Protein AF-A0AAP0RD95-F1 (afdb_monomer_lite)

InterPro domains:
  IPR012820 Sucrose synthase, plant/cyanobacteria [PTHR45839] (1-98)

Foldseek 3Di:
DDEQAVQQPQLVVLQVCLPDPVNLVVAAEEDEYAAPPDDDPDPRNVVSVVSNVVSCVVSVNPPRYHYHYHDDDPVVVVVVVVVCVVVVHDDDRPGPDDDDPPD

Secondary structure (DSSP, 8-state):
----STTTTHHHHHHHHHH-HHHHHH--EEEE-S-TTS----HHHHHHHHHHHHHHHHTT-TTTEEEE-----HHHHHHHHHHHHHTT-------S-------

Sequence (103 aa):
MARLDRVKNMTGLVEWYGKNTRLRELVNLVVVAGDRRKASKDLEEQAEMKKMHELIETYKLNGQFRWISSQMNRVRNGELYRYIADTKGVFVQPAFFDMRLLD

Organism: Liquidambar formosana (NCBI:txid63359)

Radius of gyration: 14.08 Å; chains: 1; bounding box: 32×28×40 Å

Structure (mmCIF, N/CA/C/O backbone):
data_AF-A0AAP0RD95-F1
#
_entry.id   AF-A0AAP0RD95-F1
#
loop_
_atom_site.group_PDB
_atom_site.id
_atom_site.type_symbol
_atom_site.label_atom_id
_atom_site.label_alt_id
_atom_site.label_comp_i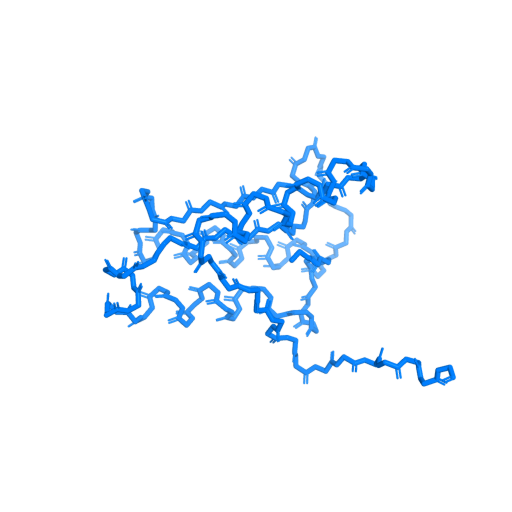d
_atom_site.label_asym_id
_atom_site.label_entity_id
_atom_site.label_seq_id
_atom_site.pdbx_PDB_ins_code
_atom_site.Cartn_x
_atom_site.Cartn_y
_atom_site.Cartn_z
_atom_site.occupancy
_atom_site.B_iso_or_equiv
_atom_site.auth_seq_id
_atom_site.auth_comp_id
_atom_site.auth_asym_id
_atom_site.auth_atom_id
_atom_site.pdbx_PDB_model_num
ATOM 1 N N . MET A 1 1 ? -0.882 -4.113 -5.956 1.00 86.75 1 MET A N 1
ATOM 2 C CA . MET A 1 1 ? 0.508 -4.402 -6.380 1.00 86.75 1 MET A CA 1
ATOM 3 C C . MET A 1 1 ? 0.794 -3.555 -7.604 1.00 86.75 1 MET A C 1
ATOM 5 O O . MET A 1 1 ? 0.099 -3.727 -8.594 1.00 86.75 1 MET A O 1
ATOM 9 N N . ALA A 1 2 ? 1.744 -2.628 -7.531 1.00 91.75 2 ALA A N 1
ATOM 10 C CA . ALA A 1 2 ? 2.077 -1.732 -8.642 1.00 91.75 2 ALA A CA 1
ATOM 11 C C . ALA A 1 2 ? 3.513 -1.206 -8.498 1.00 91.75 2 ALA A C 1
ATOM 13 O O . ALA A 1 2 ? 4.157 -1.431 -7.472 1.00 91.75 2 ALA A O 1
ATOM 14 N N . ARG A 1 3 ? 4.009 -0.492 -9.515 1.00 92.31 3 ARG A N 1
ATOM 15 C CA . ARG A 1 3 ? 5.208 0.342 -9.352 1.00 92.31 3 ARG A CA 1
ATOM 16 C C . ARG A 1 3 ? 4.954 1.414 -8.292 1.00 92.31 3 ARG A C 1
ATOM 18 O O . ARG A 1 3 ? 3.808 1.795 -8.055 1.00 92.31 3 ARG A O 1
ATOM 25 N N . LEU A 1 4 ? 6.027 1.862 -7.651 1.00 95.25 4 LEU A N 1
ATOM 26 C CA . LEU A 1 4 ? 5.975 2.961 -6.700 1.00 95.25 4 LEU A CA 1
ATOM 27 C C . LEU A 1 4 ? 6.346 4.248 -7.438 1.00 95.25 4 LEU A C 1
ATOM 29 O O . LEU A 1 4 ? 7.511 4.611 -7.500 1.00 95.25 4 LEU A O 1
ATOM 33 N N . ASP A 1 5 ? 5.337 4.861 -8.047 1.00 93.94 5 ASP A N 1
ATOM 34 C CA . ASP A 1 5 ? 5.417 6.147 -8.736 1.00 93.94 5 ASP A CA 1
ATOM 35 C C . ASP A 1 5 ? 4.188 6.999 -8.357 1.00 93.94 5 ASP A C 1
ATOM 37 O O . ASP A 1 5 ? 3.204 6.487 -7.797 1.00 93.94 5 ASP A O 1
ATOM 41 N N . ARG A 1 6 ? 4.235 8.307 -8.621 1.00 94.00 6 ARG A N 1
ATOM 42 C CA . ARG A 1 6 ? 3.198 9.265 -8.215 1.00 94.00 6 ARG A CA 1
ATOM 43 C C . ARG A 1 6 ? 1.870 8.968 -8.893 1.00 94.00 6 ARG A C 1
ATOM 45 O O . ARG A 1 6 ? 0.821 9.156 -8.285 1.00 94.00 6 ARG A O 1
ATOM 52 N N . VAL A 1 7 ? 1.896 8.494 -10.139 1.00 94.06 7 VAL A N 1
ATOM 53 C CA . VAL A 1 7 ? 0.684 8.178 -10.910 1.00 94.06 7 VAL A CA 1
ATOM 54 C C . VAL A 1 7 ? -0.053 6.995 -10.290 1.00 94.06 7 VAL A C 1
ATOM 56 O O . VAL A 1 7 ? -1.279 7.041 -10.160 1.00 94.06 7 VAL A O 1
ATOM 59 N N . LYS A 1 8 ? 0.674 5.960 -9.853 1.00 95.44 8 LYS A N 1
ATOM 60 C CA . LYS A 1 8 ? 0.095 4.803 -9.156 1.00 95.44 8 LYS A CA 1
ATOM 61 C C . LYS A 1 8 ? -0.411 5.136 -7.754 1.00 95.44 8 LYS A C 1
ATOM 63 O O . LYS A 1 8 ? -1.263 4.401 -7.263 1.00 95.44 8 LYS A O 1
ATOM 68 N N . ASN A 1 9 ? 0.043 6.237 -7.150 1.00 97.00 9 ASN A N 1
ATOM 69 C CA . ASN A 1 9 ? -0.540 6.843 -5.946 1.00 97.00 9 ASN A CA 1
ATOM 70 C C . ASN A 1 9 ? -0.663 5.874 -4.748 1.00 97.00 9 ASN A C 1
ATOM 72 O O . ASN A 1 9 ? -1.637 5.869 -3.991 1.00 97.00 9 ASN A O 1
ATOM 76 N N . MET A 1 10 ? 0.353 5.028 -4.554 1.00 97.62 10 MET A N 1
ATOM 77 C CA . MET A 1 10 ? 0.358 4.059 -3.452 1.00 97.62 10 MET A CA 1
ATOM 78 C C . MET A 1 10 ? 0.439 4.753 -2.088 1.00 97.62 10 MET A C 1
ATOM 80 O O . MET A 1 10 ? -0.194 4.305 -1.134 1.00 97.62 10 MET A O 1
ATOM 84 N N . THR A 1 11 ? 1.172 5.865 -1.991 1.00 98.06 11 THR A N 1
ATOM 85 C CA . THR A 1 11 ? 1.256 6.653 -0.754 1.00 98.06 11 THR A CA 1
ATOM 86 C C . THR A 1 11 ? -0.061 7.353 -0.420 1.00 98.06 11 THR A C 1
ATOM 88 O O . THR A 1 11 ? -0.399 7.452 0.756 1.00 98.06 11 THR A O 1
ATOM 91 N N . GLY A 1 12 ? -0.854 7.766 -1.417 1.00 98.19 12 GLY A N 1
ATOM 92 C CA . GLY A 1 12 ? -2.198 8.308 -1.188 1.00 98.19 12 GLY A CA 1
ATOM 93 C C . GLY A 1 12 ? -3.145 7.281 -0.568 1.00 98.19 12 GLY A C 1
ATOM 94 O O . GLY A 1 12 ? -3.841 7.592 0.395 1.00 98.19 12 GLY A O 1
ATOM 95 N N . LEU A 1 13 ? -3.108 6.026 -1.033 1.00 98.38 13 LEU A N 1
ATOM 96 C CA . LEU A 1 13 ? -3.872 4.938 -0.409 1.00 98.38 13 LEU A CA 1
ATOM 97 C C . LEU A 1 13 ? -3.468 4.709 1.053 1.00 98.38 13 LEU A C 1
ATOM 99 O O . LEU A 1 13 ? -4.335 4.526 1.908 1.00 98.38 13 LEU A O 1
ATOM 103 N N . VAL A 1 14 ? -2.165 4.727 1.347 1.00 98.50 14 VAL A N 1
ATOM 104 C CA . VAL A 1 14 ? -1.660 4.570 2.721 1.00 98.50 14 VAL A CA 1
ATOM 105 C C . VAL A 1 14 ? -2.118 5.724 3.608 1.00 98.50 14 VAL A C 1
ATOM 107 O O . VAL A 1 14 ? -2.526 5.494 4.744 1.00 98.50 14 VAL A O 1
ATOM 110 N N . GLU A 1 15 ? -2.119 6.950 3.089 1.00 98.62 15 GLU A N 1
ATOM 111 C CA . GLU A 1 15 ? -2.632 8.116 3.804 1.00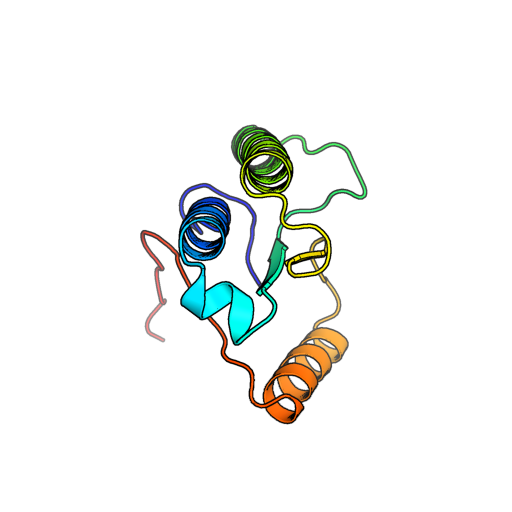 98.62 15 GLU A CA 1
ATOM 112 C C . GLU A 1 15 ? -4.138 7.996 4.097 1.00 98.62 15 GLU A C 1
ATOM 114 O O . GLU A 1 15 ? -4.562 8.220 5.232 1.00 98.62 15 GLU A O 1
ATOM 119 N N . TRP A 1 16 ? -4.950 7.597 3.111 1.00 98.50 16 TRP A N 1
ATOM 120 C CA . TRP A 1 16 ? -6.392 7.391 3.299 1.00 98.50 16 TRP A CA 1
ATOM 121 C C . TRP A 1 16 ? -6.689 6.306 4.332 1.00 98.50 16 TRP A C 1
ATOM 123 O O . TRP A 1 16 ? -7.558 6.489 5.185 1.00 98.50 16 TRP A O 1
ATOM 133 N N . TYR A 1 17 ? -5.947 5.198 4.284 1.00 98.62 17 TYR A N 1
ATOM 134 C CA . TYR A 1 17 ? -6.046 4.136 5.278 1.00 98.62 17 TYR A CA 1
ATOM 135 C C . TYR A 1 17 ? -5.648 4.634 6.671 1.00 98.62 17 TYR A C 1
ATOM 137 O O . TYR A 1 17 ? -6.401 4.453 7.623 1.00 98.62 17 TYR A O 1
ATOM 145 N N . GLY A 1 18 ? -4.512 5.328 6.790 1.00 98.38 18 GLY A N 1
ATOM 146 C CA . GLY A 1 18 ? -4.007 5.854 8.060 1.00 98.38 18 GLY A CA 1
ATOM 147 C C . GLY A 1 18 ? -4.973 6.811 8.761 1.00 98.38 18 GLY A C 1
ATOM 148 O O . GLY A 1 18 ? -5.091 6.752 9.988 1.00 98.38 18 GLY A O 1
ATOM 149 N N . LYS A 1 19 ? -5.703 7.625 7.985 1.00 98.56 19 LYS A N 1
ATOM 150 C CA . LYS A 1 19 ? -6.717 8.582 8.463 1.00 98.56 19 LYS A CA 1
ATOM 151 C C . LYS A 1 19 ? -8.054 7.945 8.862 1.00 98.56 19 LYS A C 1
ATOM 153 O O . LYS A 1 19 ? -8.833 8.589 9.559 1.00 98.56 19 LYS A O 1
ATOM 158 N N . ASN A 1 20 ? -8.359 6.724 8.418 1.00 98.44 20 ASN A N 1
ATOM 159 C CA . ASN A 1 20 ? -9.678 6.117 8.607 1.00 98.44 20 ASN A CA 1
ATOM 160 C C . ASN A 1 20 ? -9.655 5.026 9.687 1.00 98.44 20 ASN A C 1
ATOM 162 O O . ASN A 1 20 ? -9.421 3.854 9.395 1.00 98.44 20 ASN A O 1
ATOM 166 N N . THR A 1 21 ? -9.951 5.404 10.933 1.00 97.56 21 THR A N 1
ATOM 167 C CA . THR A 1 21 ? -9.963 4.478 12.080 1.00 97.56 21 THR A CA 1
ATOM 168 C C . THR A 1 21 ? -10.891 3.285 11.860 1.00 97.56 21 THR A C 1
ATOM 170 O O . THR A 1 21 ? -10.479 2.151 12.073 1.00 97.56 21 THR A O 1
ATOM 173 N N . ARG A 1 22 ? -12.102 3.515 11.331 1.00 98.25 22 ARG A N 1
ATOM 174 C CA . ARG A 1 22 ? -13.067 2.437 11.063 1.00 98.25 22 ARG A CA 1
ATOM 175 C C . ARG A 1 22 ? -12.502 1.402 10.092 1.00 98.25 22 ARG A C 1
ATOM 177 O O . ARG A 1 22 ? -12.680 0.209 10.286 1.00 98.25 22 ARG A O 1
ATOM 184 N N . LEU A 1 23 ? -11.829 1.842 9.028 1.00 97.88 23 LEU A N 1
ATOM 185 C CA . LEU A 1 23 ? -11.215 0.922 8.070 1.00 97.88 23 LEU A CA 1
ATOM 186 C C . LEU A 1 23 ? -10.067 0.132 8.714 1.00 97.88 23 LEU A C 1
ATOM 188 O O . LEU A 1 23 ? -9.959 -1.070 8.490 1.00 97.88 23 LEU A O 1
ATOM 192 N N . ARG A 1 24 ? -9.250 0.793 9.538 1.00 98.12 24 ARG A N 1
ATOM 193 C CA . ARG A 1 24 ? -8.125 0.177 10.260 1.00 98.12 24 ARG A CA 1
ATOM 194 C C . ARG A 1 24 ? -8.558 -0.873 11.285 1.00 98.12 24 ARG A C 1
ATOM 196 O O . ARG A 1 24 ? -7.820 -1.824 11.512 1.00 98.12 24 ARG A O 1
ATOM 203 N N . GLU A 1 25 ? -9.737 -0.718 11.881 1.00 97.62 25 GLU A N 1
ATOM 204 C CA . GLU A 1 25 ? -10.329 -1.705 12.796 1.00 97.62 25 GLU A CA 1
ATOM 205 C C . GLU A 1 25 ? -10.842 -2.955 12.070 1.00 97.62 25 GLU A C 1
ATOM 207 O O . GLU A 1 25 ? -10.863 -4.040 12.645 1.00 97.62 25 GLU A O 1
ATOM 212 N N . LEU A 1 26 ? -11.257 -2.812 10.809 1.00 97.31 26 LEU A N 1
ATOM 213 C CA . LEU A 1 26 ? -11.878 -3.893 10.043 1.00 97.31 26 LEU A CA 1
ATOM 214 C C . LEU A 1 26 ? -10.868 -4.727 9.256 1.00 97.31 26 LEU A C 1
ATOM 216 O O . LEU A 1 26 ? -11.079 -5.925 9.073 1.00 97.31 26 LEU A O 1
ATOM 220 N N . VAL A 1 27 ? -9.811 -4.101 8.730 1.00 97.56 27 VAL A N 1
ATOM 221 C CA . VAL A 1 27 ? -8.886 -4.757 7.798 1.00 97.56 27 VAL A CA 1
ATOM 222 C C . VAL A 1 27 ? -7.441 -4.306 7.982 1.00 97.56 27 VAL A C 1
ATOM 224 O O . VAL A 1 27 ? -7.156 -3.157 8.320 1.00 97.56 27 VAL A O 1
ATOM 227 N N . ASN A 1 28 ? -6.516 -5.203 7.644 1.00 98.25 28 ASN A N 1
ATOM 228 C CA . ASN A 1 28 ? -5.104 -4.877 7.463 1.00 98.25 28 ASN A CA 1
ATOM 229 C C . ASN A 1 28 ? -4.850 -4.346 6.045 1.00 98.25 28 ASN A C 1
ATOM 231 O O . ASN A 1 28 ? -5.464 -4.814 5.083 1.00 98.25 28 ASN A O 1
ATOM 235 N N . LEU A 1 29 ? -3.892 -3.429 5.893 1.00 98.44 29 LEU A N 1
ATOM 236 C CA . LEU A 1 29 ? -3.455 -2.938 4.585 1.00 98.44 29 LEU A CA 1
ATOM 237 C C . LEU A 1 29 ? -2.130 -3.588 4.170 1.00 98.44 29 LEU A C 1
ATOM 239 O O . LEU A 1 29 ? -1.102 -3.424 4.828 1.00 98.44 29 LEU A O 1
ATOM 243 N N . VAL A 1 30 ? -2.131 -4.267 3.022 1.00 98.19 30 VAL A N 1
ATOM 244 C CA . VAL A 1 30 ? -0.920 -4.822 2.402 1.00 98.19 30 VAL A CA 1
ATOM 245 C C . VAL A 1 30 ? -0.618 -4.078 1.105 1.00 98.19 30 VAL A C 1
ATOM 247 O O . VAL A 1 30 ? -1.397 -4.115 0.154 1.00 98.19 30 VAL A O 1
ATOM 250 N N . VAL A 1 31 ? 0.546 -3.433 1.041 1.00 97.81 31 VAL A N 1
ATOM 251 C CA . VAL A 1 31 ? 1.024 -2.717 -0.146 1.00 97.81 31 VAL A CA 1
ATOM 252 C C . VAL A 1 31 ? 2.240 -3.433 -0.708 1.00 97.81 31 VAL A C 1
ATOM 254 O O . VAL A 1 31 ? 3.267 -3.556 -0.045 1.00 97.81 31 VAL A O 1
ATOM 257 N N . VAL A 1 32 ? 2.135 -3.878 -1.960 1.00 97.12 32 VAL A N 1
ATOM 258 C CA . VAL A 1 32 ? 3.276 -4.391 -2.727 1.00 97.12 32 VAL A CA 1
ATOM 259 C C . VAL A 1 32 ? 3.687 -3.343 -3.754 1.00 97.12 32 VAL A C 1
ATOM 261 O O . VAL A 1 32 ? 2.991 -3.184 -4.764 1.00 97.12 32 VAL A O 1
ATOM 264 N N . ALA A 1 33 ? 4.772 -2.620 -3.478 1.00 96.06 33 ALA A N 1
ATOM 265 C CA . ALA A 1 33 ? 5.298 -1.569 -4.349 1.00 96.06 33 ALA A CA 1
ATOM 266 C C . ALA A 1 33 ? 6.749 -1.212 -4.000 1.00 96.06 33 ALA A C 1
ATOM 268 O O . ALA A 1 33 ? 7.124 -1.239 -2.830 1.00 96.06 33 ALA A O 1
ATOM 269 N N . GLY A 1 34 ? 7.532 -0.827 -5.009 1.00 94.06 34 GLY A N 1
ATOM 270 C CA . GLY A 1 34 ? 8.925 -0.389 -4.866 1.00 94.06 34 GLY A CA 1
ATOM 271 C C . GLY A 1 34 ? 9.894 -1.522 -4.514 1.00 94.06 34 GLY A C 1
ATOM 272 O O . GLY A 1 34 ? 9.508 -2.528 -3.915 1.00 94.06 34 GLY A O 1
ATOM 273 N N . ASP A 1 35 ? 11.165 -1.407 -4.896 1.00 93.62 35 ASP A N 1
ATOM 274 C CA . ASP A 1 35 ? 12.178 -2.417 -4.549 1.00 93.62 35 ASP A CA 1
ATOM 275 C C . ASP A 1 35 ? 13.199 -1.903 -3.534 1.00 93.62 35 ASP A C 1
ATOM 277 O O . ASP A 1 35 ? 14.210 -1.305 -3.884 1.00 93.62 35 ASP A O 1
ATOM 281 N N . ARG A 1 36 ? 12.966 -2.215 -2.254 1.00 92.88 36 ARG A N 1
ATOM 282 C CA . ARG A 1 36 ? 13.843 -1.811 -1.141 1.00 92.88 36 ARG A CA 1
ATOM 283 C C . ARG A 1 36 ? 15.120 -2.649 -1.000 1.00 92.88 36 ARG A C 1
ATOM 285 O O . ARG A 1 36 ? 15.897 -2.400 -0.087 1.00 92.88 36 ARG A O 1
ATOM 292 N N . ARG A 1 37 ? 15.343 -3.670 -1.842 1.00 90.75 37 ARG A N 1
ATOM 293 C CA . ARG A 1 37 ? 16.543 -4.536 -1.755 1.00 90.75 37 ARG A CA 1
ATOM 294 C C . ARG A 1 37 ? 17.806 -3.856 -2.281 1.00 90.75 37 ARG A C 1
ATOM 296 O O . ARG A 1 37 ? 18.906 -4.335 -2.030 1.00 90.75 37 ARG A O 1
ATOM 303 N N . LYS A 1 38 ? 17.646 -2.768 -3.033 1.00 89.25 38 LYS A N 1
ATOM 304 C CA . LYS A 1 38 ? 18.720 -1.951 -3.596 1.00 89.25 38 LYS A CA 1
ATOM 305 C C . LYS A 1 38 ? 18.345 -0.479 -3.480 1.00 89.25 38 LYS A C 1
ATOM 307 O O . LYS A 1 38 ? 17.165 -0.149 -3.422 1.00 89.25 38 LYS A O 1
ATOM 312 N N . ALA A 1 39 ? 19.343 0.400 -3.485 1.00 88.56 39 ALA A N 1
ATOM 313 C CA . ALA A 1 39 ? 19.082 1.825 -3.626 1.00 88.56 39 ALA A CA 1
ATOM 314 C C . ALA A 1 39 ? 18.409 2.085 -4.984 1.00 88.56 39 ALA A C 1
ATOM 316 O O . ALA A 1 39 ? 18.910 1.640 -6.024 1.00 88.56 39 ALA A O 1
ATOM 317 N N . SER A 1 40 ? 17.270 2.778 -4.970 1.00 92.25 40 SER A N 1
ATOM 318 C CA . SER A 1 40 ? 16.622 3.202 -6.208 1.00 92.25 40 SER A CA 1
ATOM 319 C C . SER A 1 40 ? 17.460 4.278 -6.897 1.00 92.25 40 SER A C 1
ATOM 321 O O . SER A 1 40 ? 18.092 5.100 -6.236 1.00 92.25 40 SER A O 1
ATOM 323 N N . LYS A 1 41 ? 17.462 4.275 -8.231 1.00 93.75 41 LYS A N 1
ATOM 324 C CA . LYS A 1 41 ? 18.048 5.340 -9.063 1.00 93.75 41 LYS A CA 1
ATOM 325 C C . LYS A 1 41 ? 16.985 6.301 -9.604 1.00 93.75 41 LYS A C 1
ATOM 327 O O . LYS A 1 41 ? 17.335 7.270 -10.264 1.00 93.75 41 LYS A O 1
ATOM 332 N N . ASP A 1 42 ? 15.713 6.003 -9.358 1.00 94.88 42 ASP A N 1
ATOM 333 C CA . ASP A 1 42 ? 14.576 6.768 -9.844 1.00 94.88 42 ASP A CA 1
ATOM 334 C C . ASP A 1 42 ? 14.138 7.780 -8.777 1.00 94.88 42 ASP A C 1
ATOM 336 O O . ASP A 1 42 ? 13.874 7.417 -7.630 1.00 94.88 42 ASP A O 1
ATOM 340 N N . LEU A 1 43 ? 14.114 9.065 -9.139 1.00 94.94 43 LEU A N 1
ATOM 341 C CA . LEU A 1 43 ? 13.830 10.147 -8.190 1.00 94.94 43 LEU A CA 1
ATOM 342 C C . LEU A 1 43 ? 12.385 10.106 -7.677 1.00 94.94 43 LEU A C 1
ATOM 344 O O . LEU A 1 43 ? 12.129 10.492 -6.536 1.00 94.94 43 LEU A O 1
ATOM 348 N N . GLU A 1 44 ? 11.449 9.632 -8.498 1.00 94.88 44 GLU A N 1
ATOM 349 C CA . GLU A 1 44 ? 10.039 9.528 -8.133 1.00 94.88 44 GLU A CA 1
ATOM 350 C C . GLU A 1 44 ? 9.824 8.379 -7.142 1.00 94.88 44 GLU A C 1
ATOM 352 O O . GLU A 1 44 ? 9.213 8.579 -6.092 1.00 94.88 44 GLU A O 1
ATOM 357 N N . GLU A 1 45 ? 10.422 7.213 -7.397 1.00 95.62 45 GLU A N 1
ATOM 358 C CA . GLU A 1 45 ? 10.427 6.086 -6.463 1.00 95.62 45 GLU A CA 1
ATOM 359 C C . GLU A 1 45 ? 11.083 6.476 -5.133 1.00 95.62 45 GLU A C 1
ATOM 361 O O . GLU A 1 45 ? 10.544 6.156 -4.074 1.00 95.62 45 GLU A O 1
ATOM 366 N N . GLN A 1 46 ? 12.210 7.198 -5.150 1.00 96.69 46 GLN A N 1
ATOM 367 C CA . GLN A 1 46 ? 12.857 7.689 -3.925 1.00 96.69 46 GLN A CA 1
ATOM 368 C C . GLN A 1 46 ? 11.945 8.630 -3.124 1.00 96.69 46 GLN A C 1
ATOM 370 O O . GLN A 1 46 ? 11.832 8.487 -1.901 1.00 96.69 46 GLN A O 1
ATOM 375 N N . ALA A 1 47 ? 11.283 9.577 -3.794 1.00 97.38 47 ALA A N 1
ATOM 376 C CA . ALA A 1 47 ? 10.361 10.510 -3.152 1.00 97.38 47 ALA A CA 1
ATOM 377 C C . ALA A 1 47 ? 9.152 9.781 -2.541 1.00 97.38 47 ALA A C 1
ATOM 379 O O . ALA A 1 47 ? 8.811 10.004 -1.375 1.00 97.38 47 ALA A O 1
ATOM 380 N N . GLU A 1 48 ? 8.552 8.851 -3.282 1.00 97.88 48 GLU A N 1
ATOM 381 C CA . GLU A 1 48 ? 7.426 8.047 -2.804 1.00 97.88 48 GLU A CA 1
ATOM 382 C C . GLU A 1 48 ? 7.843 7.077 -1.685 1.00 97.88 48 GLU A C 1
ATOM 384 O O . GLU A 1 48 ? 7.090 6.873 -0.732 1.00 97.88 48 GLU A O 1
ATOM 389 N N . MET A 1 49 ? 9.061 6.524 -1.723 1.00 97.50 49 MET A N 1
ATOM 390 C CA . MET A 1 49 ? 9.622 5.742 -0.616 1.00 97.50 49 MET A CA 1
ATOM 391 C C . MET A 1 49 ? 9.767 6.581 0.650 1.00 97.50 49 MET A C 1
ATOM 393 O O . MET A 1 49 ? 9.408 6.108 1.730 1.00 97.50 49 MET A O 1
ATOM 397 N N . LYS A 1 50 ? 10.293 7.805 0.543 1.00 97.75 50 LYS A N 1
ATOM 398 C CA . LYS A 1 50 ? 10.426 8.717 1.686 1.00 97.75 50 LYS A CA 1
ATOM 399 C C . LYS A 1 50 ? 9.056 8.994 2.306 1.00 97.75 50 LYS A C 1
ATOM 401 O O . LYS A 1 50 ? 8.871 8.759 3.499 1.00 97.75 50 LYS A O 1
ATOM 406 N N . LYS A 1 51 ? 8.079 9.363 1.476 1.00 98.19 51 LYS A N 1
ATOM 407 C CA . LYS A 1 51 ? 6.697 9.605 1.903 1.00 98.19 51 LYS A CA 1
ATOM 408 C C . LYS A 1 51 ? 6.065 8.368 2.549 1.00 98.19 51 LYS A C 1
ATOM 410 O O . LYS A 1 51 ? 5.397 8.485 3.568 1.00 98.19 51 LYS A O 1
ATOM 415 N N . MET A 1 52 ? 6.307 7.170 2.014 1.00 98.06 52 MET A N 1
ATOM 416 C CA . MET A 1 52 ? 5.820 5.923 2.615 1.00 98.06 52 MET A CA 1
ATOM 417 C C . MET A 1 52 ? 6.324 5.748 4.056 1.00 98.06 52 MET A C 1
ATOM 419 O O . MET A 1 52 ? 5.527 5.438 4.938 1.00 98.06 52 MET A O 1
ATOM 423 N N . HIS A 1 53 ? 7.617 5.978 4.318 1.00 98.00 53 HIS A N 1
ATOM 424 C CA . HIS A 1 53 ? 8.165 5.896 5.679 1.00 98.00 53 HIS A CA 1
ATOM 425 C C . HIS A 1 53 ? 7.551 6.958 6.602 1.00 98.00 53 HIS A C 1
ATOM 427 O O . HIS A 1 53 ? 7.130 6.628 7.708 1.00 98.00 53 HIS A O 1
ATOM 433 N N . GLU A 1 54 ? 7.426 8.204 6.137 1.00 98.50 54 GLU A N 1
ATOM 434 C CA . GLU A 1 54 ? 6.795 9.286 6.906 1.00 98.50 54 GLU A CA 1
ATOM 435 C C . GLU A 1 54 ? 5.349 8.948 7.295 1.00 98.50 54 GLU A C 1
ATOM 437 O O . GLU A 1 54 ? 4.952 9.176 8.436 1.00 98.50 54 GLU A O 1
ATOM 442 N N . LEU A 1 55 ? 4.568 8.357 6.385 1.00 98.69 55 LEU A N 1
ATOM 443 C CA . LEU A 1 55 ? 3.184 7.949 6.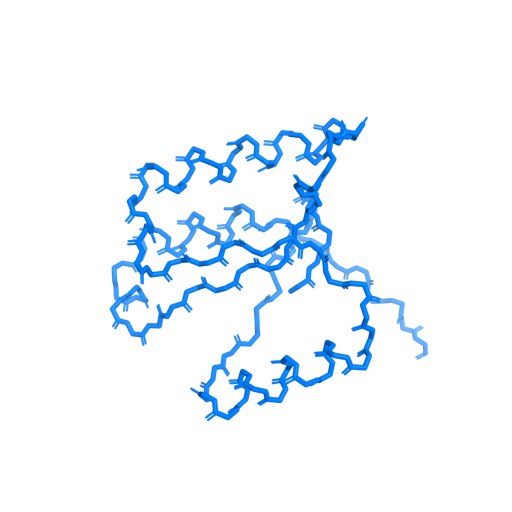649 1.00 98.69 55 LEU A CA 1
ATOM 444 C C . LEU A 1 55 ? 3.099 6.806 7.671 1.00 98.69 55 LEU A C 1
ATOM 446 O O . LEU A 1 55 ? 2.219 6.826 8.532 1.00 98.69 55 LEU A O 1
ATOM 450 N N . ILE A 1 56 ? 4.004 5.823 7.595 1.00 98.38 56 ILE A N 1
ATOM 451 C CA . ILE A 1 56 ? 4.061 4.706 8.554 1.00 98.38 56 ILE A CA 1
ATOM 452 C C . ILE A 1 56 ? 4.257 5.230 9.976 1.00 98.38 56 ILE A C 1
ATOM 454 O O . ILE A 1 56 ? 3.518 4.820 10.876 1.00 98.38 56 ILE A O 1
ATOM 458 N N . GLU A 1 57 ? 5.207 6.147 10.156 1.00 98.38 57 GLU A N 1
ATOM 459 C CA . GLU A 1 57 ? 5.497 6.766 11.451 1.00 98.38 57 GLU A CA 1
ATOM 460 C C . GLU A 1 57 ? 4.349 7.679 11.901 1.00 98.38 57 GLU A C 1
ATOM 462 O O . GLU A 1 57 ? 3.815 7.517 13.000 1.00 98.38 57 GLU A O 1
ATOM 467 N N . THR A 1 58 ? 3.896 8.582 11.025 1.00 98.56 58 THR A N 1
ATOM 468 C CA . THR A 1 58 ? 2.843 9.569 11.323 1.00 98.56 58 THR A CA 1
ATOM 469 C C . THR A 1 58 ? 1.549 8.908 11.794 1.00 98.56 58 THR A C 1
ATOM 471 O O . THR A 1 58 ? 0.965 9.325 12.795 1.00 98.56 58 THR A O 1
ATOM 474 N N . TYR A 1 59 ? 1.101 7.854 11.107 1.00 98.56 59 TYR A N 1
ATOM 475 C CA . TYR A 1 59 ? -0.154 7.168 11.431 1.00 98.56 59 TYR A CA 1
ATOM 476 C C . TYR A 1 59 ? 0.028 5.950 12.344 1.00 98.56 59 TYR A C 1
ATOM 478 O O . TYR A 1 59 ? -0.960 5.259 12.622 1.00 98.56 59 TYR A O 1
ATOM 486 N N . LYS A 1 60 ? 1.256 5.682 12.817 1.00 98.25 60 LYS A N 1
ATOM 487 C CA . LYS A 1 60 ? 1.609 4.527 13.660 1.00 98.25 60 LYS A CA 1
ATOM 488 C C . LYS A 1 60 ? 1.042 3.227 13.088 1.00 98.25 60 LYS A C 1
ATOM 490 O O . LYS A 1 60 ? 0.217 2.559 13.710 1.00 98.25 60 LYS A O 1
ATOM 495 N N . LEU A 1 61 ? 1.420 2.910 11.852 1.00 98.25 61 LEU A N 1
ATOM 496 C CA . LEU A 1 61 ? 0.790 1.828 11.084 1.00 98.25 61 LEU A CA 1
ATOM 497 C C . LEU A 1 61 ? 1.303 0.419 11.437 1.00 98.25 61 LEU A C 1
ATOM 499 O O . LEU A 1 61 ? 0.775 -0.577 10.934 1.00 98.25 61 LEU A O 1
ATOM 503 N N . ASN A 1 62 ? 2.316 0.311 12.300 1.00 96.62 62 ASN A N 1
ATOM 504 C CA . ASN A 1 62 ? 2.843 -0.977 12.748 1.00 96.62 62 ASN A CA 1
ATOM 505 C C . ASN A 1 62 ? 1.742 -1.840 13.391 1.00 96.62 62 ASN A C 1
ATOM 507 O O . ASN A 1 62 ? 0.973 -1.377 14.226 1.00 96.62 62 ASN A O 1
ATOM 511 N N . GLY A 1 63 ? 1.671 -3.107 12.974 1.00 97.06 63 GLY A N 1
ATOM 512 C CA . GLY A 1 63 ? 0.650 -4.073 13.399 1.00 97.06 63 GLY A CA 1
ATOM 513 C C . GLY A 1 63 ? -0.547 -4.192 12.450 1.00 97.06 63 GLY A C 1
ATOM 514 O O . GLY A 1 63 ? -1.135 -5.263 12.373 1.00 97.06 63 GLY A O 1
ATOM 515 N N . GLN A 1 64 ? -0.858 -3.144 11.681 1.00 97.88 64 GLN A N 1
ATOM 516 C CA . GLN A 1 64 ? -2.014 -3.102 10.767 1.00 97.88 64 GLN A CA 1
ATOM 517 C C . GLN A 1 64 ? -1.605 -2.972 9.290 1.00 97.88 64 GLN A C 1
ATOM 519 O O . GLN A 1 64 ? -2.386 -3.246 8.379 1.00 97.88 64 GLN A O 1
ATOM 524 N N . PHE A 1 65 ? -0.361 -2.559 9.038 1.00 98.50 65 PHE A N 1
ATOM 525 C CA . PHE A 1 65 ? 0.172 -2.318 7.705 1.00 98.50 65 PHE A CA 1
ATOM 526 C C . PHE A 1 65 ? 1.373 -3.203 7.386 1.00 98.50 65 PHE A C 1
ATOM 528 O O . PHE A 1 65 ? 2.276 -3.394 8.206 1.00 98.50 65 PHE A O 1
ATOM 535 N N . ARG A 1 66 ? 1.424 -3.692 6.145 1.00 98.19 66 ARG A N 1
ATOM 536 C CA . ARG A 1 66 ? 2.570 -4.421 5.603 1.00 98.19 66 ARG A CA 1
ATOM 537 C C . ARG A 1 66 ? 2.979 -3.862 4.246 1.00 98.19 66 ARG A C 1
ATOM 539 O O . ARG A 1 66 ? 2.286 -4.050 3.250 1.00 98.19 66 ARG A O 1
ATOM 546 N N . TRP A 1 67 ? 4.167 -3.267 4.195 1.00 97.81 67 TRP A N 1
ATOM 547 C CA . TRP A 1 67 ? 4.823 -2.889 2.947 1.00 97.81 67 TRP A CA 1
ATOM 548 C C . TRP A 1 67 ? 5.790 -3.984 2.487 1.00 97.81 67 TRP A C 1
ATOM 550 O O . TRP A 1 67 ? 6.742 -4.329 3.189 1.00 97.81 67 TRP A O 1
ATOM 560 N N . ILE A 1 68 ? 5.537 -4.548 1.309 1.00 96.44 68 ILE A N 1
ATOM 561 C CA . ILE A 1 68 ? 6.320 -5.624 0.699 1.00 96.44 68 ILE A CA 1
ATOM 562 C C . ILE A 1 68 ? 7.005 -5.088 -0.563 1.00 96.44 68 ILE A C 1
ATOM 564 O O . ILE A 1 68 ? 6.357 -4.470 -1.409 1.00 96.44 68 ILE A O 1
ATOM 568 N N . SER A 1 69 ? 8.301 -5.370 -0.719 1.00 94.94 69 SER A N 1
ATOM 569 C CA . SER A 1 69 ? 9.025 -5.047 -1.953 1.00 94.94 69 SER A CA 1
ATOM 570 C C . SER A 1 69 ? 8.432 -5.771 -3.168 1.00 94.94 69 SER A C 1
ATOM 572 O O . SER A 1 69 ? 7.887 -6.876 -3.048 1.00 94.94 69 SER A O 1
ATOM 574 N N . SER A 1 70 ? 8.590 -5.175 -4.348 1.00 90.56 70 SER A N 1
ATOM 575 C CA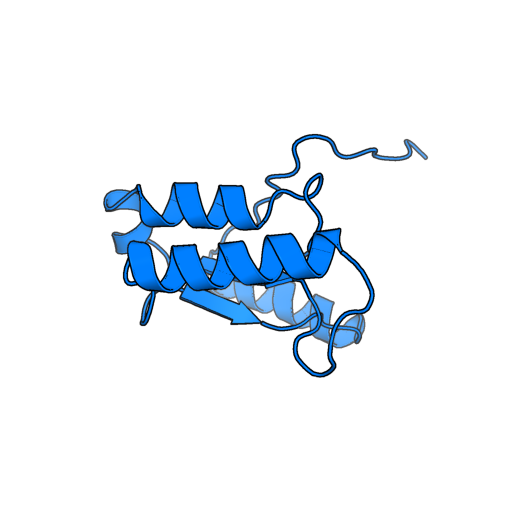 . SER A 1 70 ? 8.123 -5.689 -5.639 1.00 90.56 70 SER A CA 1
ATOM 576 C C . SER A 1 70 ? 8.350 -7.196 -5.820 1.00 90.56 70 SER A C 1
ATOM 578 O O . SER A 1 70 ? 9.448 -7.721 -5.620 1.00 90.56 70 SER A O 1
ATOM 580 N N . GLN A 1 71 ? 7.295 -7.898 -6.239 1.00 88.81 71 GLN A N 1
ATOM 581 C CA . GLN A 1 71 ? 7.298 -9.345 -6.449 1.00 88.81 71 GLN A CA 1
ATOM 582 C C . GLN A 1 71 ? 7.412 -9.673 -7.942 1.00 88.81 71 GLN A C 1
ATOM 584 O O . GLN A 1 71 ? 6.522 -9.348 -8.724 1.00 88.81 71 GLN A O 1
ATOM 589 N N . MET A 1 72 ? 8.503 -10.335 -8.339 1.00 88.69 72 MET A N 1
ATOM 590 C CA . MET A 1 72 ? 8.818 -10.589 -9.757 1.00 88.69 72 MET A CA 1
ATOM 591 C C . MET A 1 72 ? 8.324 -11.949 -10.277 1.00 88.69 72 MET A C 1
ATOM 593 O O . MET A 1 72 ? 8.263 -12.161 -11.485 1.00 88.69 72 MET A O 1
ATOM 597 N N . ASN A 1 73 ? 7.972 -12.885 -9.390 1.00 93.44 73 ASN A N 1
ATOM 598 C CA . ASN A 1 73 ? 7.532 -14.222 -9.786 1.00 93.44 73 ASN A CA 1
ATOM 599 C C . ASN A 1 73 ? 6.019 -14.230 -10.054 1.00 93.44 73 ASN A C 1
ATOM 601 O O . ASN A 1 73 ? 5.222 -14.190 -9.119 1.00 93.44 73 ASN A O 1
ATOM 605 N N . ARG A 1 74 ? 5.630 -14.322 -11.331 1.00 91.00 74 ARG A N 1
ATOM 606 C CA . ARG A 1 74 ? 4.222 -14.288 -11.761 1.00 91.00 74 ARG A CA 1
ATOM 607 C C . ARG A 1 74 ? 3.388 -15.458 -11.225 1.00 91.00 74 ARG A C 1
ATOM 609 O O . ARG A 1 74 ? 2.243 -15.237 -10.849 1.00 91.00 74 ARG A O 1
ATOM 616 N N . VAL A 1 75 ? 3.963 -16.660 -11.131 1.00 93.88 75 VAL A N 1
ATOM 617 C CA . VAL A 1 75 ? 3.269 -17.849 -10.599 1.00 93.88 75 VAL A CA 1
ATOM 618 C C . VAL A 1 75 ? 2.934 -17.637 -9.124 1.00 93.88 75 VAL A C 1
ATOM 620 O O . VAL A 1 75 ? 1.778 -17.749 -8.722 1.00 93.88 75 VAL A O 1
ATOM 623 N N . ARG A 1 76 ? 3.923 -17.208 -8.329 1.00 93.31 76 ARG A N 1
ATOM 624 C CA . ARG A 1 76 ? 3.711 -16.885 -6.911 1.00 93.31 76 ARG A CA 1
ATOM 625 C C . ARG A 1 76 ? 2.764 -15.699 -6.718 1.00 93.31 76 ARG A C 1
ATOM 627 O O . ARG A 1 76 ? 2.000 -15.688 -5.761 1.00 93.31 76 ARG A O 1
ATOM 634 N N . ASN A 1 77 ? 2.785 -14.713 -7.614 1.00 93.56 77 ASN A N 1
ATOM 635 C CA . ASN A 1 77 ? 1.843 -13.594 -7.551 1.00 93.56 77 ASN A CA 1
ATOM 636 C C . ASN A 1 77 ? 0.396 -14.070 -7.740 1.00 93.56 77 ASN A C 1
ATOM 638 O O . ASN A 1 77 ? -0.488 -13.555 -7.064 1.00 93.56 77 ASN A O 1
ATOM 642 N N . GLY A 1 78 ? 0.155 -15.072 -8.593 1.00 95.00 78 GLY A N 1
ATOM 643 C CA . GLY A 1 78 ? -1.161 -15.702 -8.720 1.00 95.00 78 GLY A CA 1
ATOM 644 C C . GLY A 1 78 ? -1.640 -16.334 -7.409 1.00 95.00 78 GLY A C 1
ATOM 645 O O . GLY A 1 78 ? -2.790 -16.147 -7.021 1.00 95.00 78 GLY A O 1
ATOM 646 N N . GLU A 1 79 ? -0.752 -17.023 -6.686 1.00 96.31 79 GLU A N 1
ATOM 647 C CA . GLU A 1 79 ? -1.069 -17.546 -5.345 1.00 96.31 79 GLU A CA 1
ATOM 648 C C . GLU A 1 79 ? -1.314 -16.443 -4.321 1.00 96.31 79 GLU A C 1
ATOM 650 O O . GLU A 1 79 ? -2.225 -16.552 -3.508 1.00 96.31 79 GLU A O 1
ATOM 655 N N . LEU A 1 80 ? -0.562 -15.343 -4.387 1.00 95.12 80 LEU A N 1
ATOM 656 C CA . LEU A 1 80 ? -0.804 -14.197 -3.515 1.00 95.12 80 LEU A CA 1
ATOM 657 C C . LEU A 1 80 ? -2.227 -13.652 -3.697 1.00 95.12 80 LEU A C 1
ATOM 659 O O . LEU A 1 80 ? -2.892 -13.366 -2.707 1.00 95.12 80 LEU A O 1
ATOM 663 N N . TYR A 1 81 ? -2.714 -13.534 -4.935 1.00 95.00 81 TYR A N 1
ATOM 664 C CA . TYR A 1 81 ? -4.094 -13.106 -5.183 1.00 95.00 81 TYR A CA 1
ATOM 665 C C . TYR A 1 81 ? -5.125 -14.086 -4.615 1.00 95.00 81 TYR A C 1
ATOM 667 O O . TYR A 1 81 ? -6.072 -13.643 -3.966 1.00 95.00 81 TYR A O 1
ATOM 675 N N . ARG A 1 82 ? -4.930 -15.397 -4.810 1.00 96.94 82 ARG A N 1
ATOM 676 C CA . ARG A 1 82 ? -5.817 -16.430 -4.244 1.00 96.94 82 ARG A CA 1
ATOM 677 C C . ARG A 1 82 ? -5.847 -16.384 -2.720 1.00 96.94 82 ARG A C 1
ATOM 679 O O . ARG A 1 82 ? -6.924 -16.347 -2.145 1.00 96.94 82 ARG A O 1
ATOM 686 N N . TYR A 1 83 ? -4.688 -16.234 -2.087 1.00 97.12 83 TYR A N 1
ATOM 687 C CA . TYR A 1 83 ? -4.594 -16.104 -0.637 1.00 97.12 83 TYR A CA 1
ATOM 688 C C . TYR A 1 83 ? -5.373 -14.889 -0.109 1.00 97.12 83 TYR A C 1
ATOM 690 O O . TYR A 1 83 ? -6.083 -14.979 0.889 1.00 97.12 83 TYR A O 1
ATOM 698 N N . ILE A 1 84 ? -5.288 -13.739 -0.790 1.00 95.94 84 ILE A N 1
ATOM 699 C CA . ILE A 1 84 ? -6.088 -12.562 -0.417 1.00 95.94 84 ILE A CA 1
ATOM 700 C C . ILE A 1 84 ? -7.589 -12.848 -0.572 1.00 95.94 84 ILE A C 1
ATOM 702 O O . ILE A 1 84 ? -8.367 -12.466 0.304 1.00 95.94 84 ILE A O 1
ATOM 706 N N . ALA A 1 85 ? -8.003 -13.557 -1.624 1.00 95.94 85 ALA A N 1
ATOM 707 C CA . ALA A 1 85 ? -9.397 -13.958 -1.804 1.00 95.94 85 ALA A CA 1
ATOM 708 C C . ALA A 1 85 ? -9.887 -14.915 -0.700 1.00 95.94 85 ALA A C 1
ATOM 710 O O . ALA A 1 85 ? -10.991 -14.723 -0.190 1.00 95.94 85 ALA A O 1
ATOM 711 N N . ASP A 1 86 ? -9.056 -15.864 -0.255 1.00 97.62 86 ASP A N 1
ATOM 712 C CA . ASP A 1 86 ? -9.378 -16.783 0.849 1.00 97.62 86 ASP A CA 1
ATOM 713 C C . ASP A 1 86 ? -9.611 -16.029 2.167 1.00 97.62 86 ASP A C 1
ATOM 715 O O . ASP A 1 86 ? -10.512 -16.357 2.941 1.00 97.62 86 ASP A O 1
ATOM 719 N N . THR A 1 87 ? -8.860 -14.945 2.394 1.00 96.44 87 THR A N 1
ATOM 720 C CA . THR A 1 87 ? -9.079 -14.034 3.535 1.00 96.44 87 THR A CA 1
ATOM 721 C C . THR A 1 87 ? -10.296 -13.116 3.376 1.00 96.44 87 THR A C 1
ATOM 723 O O . THR A 1 87 ? -10.550 -12.286 4.248 1.00 96.44 87 THR A O 1
ATOM 726 N N . LYS A 1 88 ? -11.055 -13.247 2.277 1.00 95.94 88 LYS A N 1
ATOM 727 C CA . LYS A 1 88 ? -12.160 -12.353 1.886 1.00 95.94 88 LYS A CA 1
ATOM 728 C C . LYS A 1 88 ? -11.722 -10.887 1.775 1.00 95.94 88 LYS A C 1
ATOM 730 O O . LYS A 1 88 ? -12.498 -9.970 2.040 1.00 95.94 88 LYS A O 1
ATOM 735 N N . GLY A 1 89 ? -10.458 -10.677 1.409 1.00 95.38 89 GLY A N 1
ATOM 736 C CA . GLY A 1 89 ? -9.879 -9.359 1.203 1.00 95.38 89 GLY A CA 1
ATOM 737 C C . GLY A 1 89 ? -10.340 -8.711 -0.101 1.00 95.38 89 GLY A C 1
ATOM 738 O O . GLY A 1 89 ? -11.027 -9.309 -0.927 1.00 95.38 89 GLY A O 1
ATOM 739 N N . VAL A 1 90 ? -9.917 -7.464 -0.300 1.00 95.75 90 VAL A N 1
ATOM 740 C CA . VA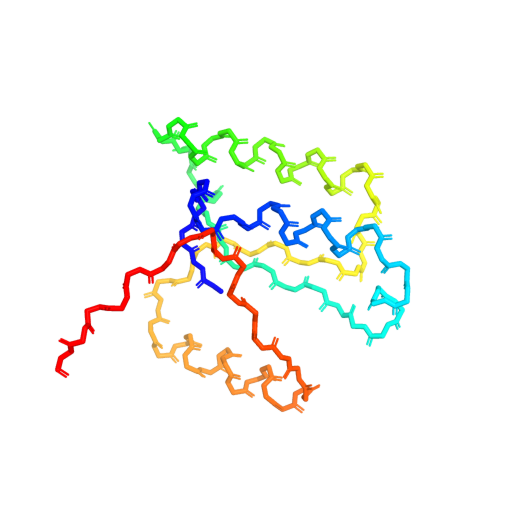L A 1 90 ? -10.245 -6.668 -1.488 1.00 95.75 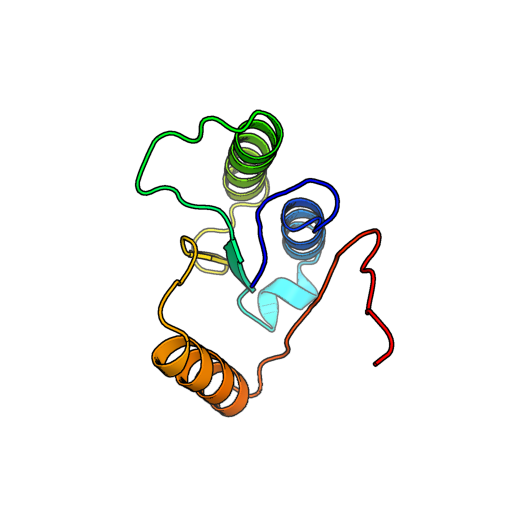90 VAL A CA 1
ATOM 741 C C . VAL A 1 90 ? -8.965 -6.136 -2.117 1.00 95.75 90 VAL A C 1
ATOM 743 O O . VAL A 1 90 ? -8.013 -5.782 -1.420 1.00 95.75 90 VAL A O 1
ATOM 746 N N . PHE A 1 91 ? -8.947 -6.055 -3.447 1.00 96.19 91 PHE A N 1
ATOM 747 C CA . PHE A 1 91 ? -7.884 -5.387 -4.185 1.00 96.19 91 PHE A CA 1
ATOM 748 C C . PHE A 1 91 ? -8.287 -3.954 -4.533 1.00 96.19 91 PHE A C 1
ATOM 750 O O . PHE A 1 91 ? -9.388 -3.711 -5.020 1.00 96.19 91 PHE A O 1
ATOM 757 N N . VAL A 1 92 ? -7.377 -3.008 -4.306 1.00 95.94 92 VAL A N 1
ATOM 758 C CA . VAL A 1 92 ? -7.604 -1.580 -4.548 1.00 95.94 92 VAL A CA 1
ATOM 759 C C . VAL A 1 92 ? -6.540 -1.053 -5.505 1.00 95.94 92 VAL A C 1
ATOM 761 O O . VAL A 1 92 ? -5.348 -1.294 -5.304 1.00 95.94 92 VAL A O 1
ATOM 764 N N . GLN A 1 93 ? -6.981 -0.314 -6.524 1.00 94.75 93 GLN A N 1
ATOM 765 C CA . GLN A 1 93 ? -6.128 0.386 -7.483 1.00 94.75 93 GLN A CA 1
ATOM 766 C C . GLN A 1 93 ? -6.342 1.904 -7.325 1.00 94.75 93 GLN A C 1
ATOM 768 O O . GLN A 1 93 ? -7.319 2.428 -7.854 1.00 94.75 93 GLN A O 1
ATOM 773 N N . PRO A 1 94 ? -5.471 2.617 -6.584 1.00 95.31 94 PRO A N 1
ATOM 774 C CA . PRO A 1 94 ? -5.678 4.021 -6.203 1.00 95.31 94 PRO A CA 1
ATOM 775 C C . PRO A 1 94 ? -5.079 5.032 -7.196 1.00 95.31 94 PRO A C 1
ATOM 777 O O . PRO A 1 94 ? -4.916 6.203 -6.850 1.00 95.31 94 PRO A O 1
ATOM 780 N N . ALA A 1 95 ? -4.693 4.581 -8.393 1.00 94.19 95 ALA A N 1
ATOM 781 C CA . ALA A 1 95 ? -3.968 5.394 -9.360 1.00 94.19 95 ALA A CA 1
ATOM 782 C C . ALA A 1 95 ? -4.768 6.646 -9.751 1.00 94.19 95 ALA A C 1
ATOM 784 O O . ALA A 1 95 ? -5.967 6.557 -10.011 1.00 94.19 95 ALA A O 1
ATOM 785 N N . PHE A 1 96 ? -4.096 7.798 -9.846 1.00 90.25 96 PHE A N 1
ATOM 786 C CA . PHE A 1 96 ? -4.724 9.023 -10.362 1.00 90.25 96 PHE A CA 1
ATOM 787 C C . PHE A 1 96 ? -5.209 8.838 -11.797 1.00 90.25 96 PHE A C 1
ATOM 789 O O . PHE A 1 96 ? -6.223 9.399 -12.203 1.00 90.25 96 PHE A O 1
ATOM 796 N N . PHE A 1 97 ? -4.464 8.043 -12.560 1.00 86.12 97 PHE A N 1
ATOM 797 C CA . PHE A 1 97 ? -4.792 7.675 -13.918 1.00 86.12 97 PHE A CA 1
ATOM 798 C C . PHE A 1 97 ? -4.236 6.282 -14.212 1.00 86.12 97 PHE A C 1
ATOM 800 O O . PHE A 1 97 ? -3.111 5.956 -13.824 1.00 86.12 97 PHE A O 1
ATOM 807 N N . ASP A 1 98 ? -5.015 5.459 -14.909 1.00 73.50 98 ASP A N 1
ATOM 808 C CA . ASP A 1 98 ? -4.574 4.145 -15.363 1.00 73.50 98 ASP A CA 1
ATOM 809 C C . ASP A 1 98 ? -5.000 3.946 -16.815 1.00 73.50 98 ASP A C 1
ATOM 811 O O . ASP A 1 98 ? -6.188 3.840 -17.121 1.00 73.50 98 ASP A O 1
ATOM 815 N N . MET A 1 99 ? -4.023 3.928 -17.719 1.00 73.50 99 MET A N 1
ATOM 816 C CA . MET A 1 99 ? -4.274 3.638 -19.124 1.00 73.50 99 MET A CA 1
ATOM 817 C C . MET A 1 99 ? -4.499 2.134 -19.252 1.00 73.50 99 MET A C 1
ATOM 819 O O . MET A 1 99 ? -3.558 1.344 -19.164 1.00 73.50 99 MET A O 1
ATOM 823 N N . ARG A 1 100 ? -5.753 1.733 -19.455 1.00 62.06 100 ARG A N 1
ATOM 824 C CA . ARG A 1 100 ? -6.040 0.418 -20.020 1.00 62.06 100 ARG A CA 1
ATOM 825 C C . ARG A 1 100 ? -5.887 0.571 -21.523 1.00 62.06 100 ARG A C 1
ATOM 827 O O . ARG A 1 100 ? -6.659 1.307 -22.132 1.00 62.06 100 ARG A O 1
ATOM 834 N N . LEU A 1 101 ? -4.874 -0.069 -22.102 1.00 51.84 101 LEU A N 1
ATOM 835 C CA . LEU A 1 101 ? -4.936 -0.370 -23.525 1.00 51.84 101 LEU A CA 1
ATOM 836 C C . LEU A 1 101 ? -6.191 -1.232 -23.692 1.00 51.84 101 LEU A C 1
ATOM 838 O O . LEU A 1 101 ? -6.311 -2.281 -23.059 1.00 51.84 101 LEU A O 1
ATOM 842 N N . LEU A 1 102 ? -7.187 -0.681 -24.383 1.00 46.97 102 LEU A N 1
ATOM 843 C CA . LEU A 1 102 ? -8.306 -1.458 -24.884 1.00 46.97 102 LEU A CA 1
ATOM 844 C C . LEU A 1 102 ? -7.714 -2.290 -26.020 1.00 46.97 102 LEU A C 1
ATOM 846 O O . LEU A 1 102 ? -7.376 -1.726 -27.060 1.00 46.97 102 LEU A O 1
ATOM 850 N N . ASP A 1 103 ? -7.499 -3.575 -25.752 1.00 42.81 103 ASP A N 1
ATOM 851 C CA . ASP A 1 103 ? -7.326 -4.578 -26.802 1.00 42.81 103 ASP A CA 1
ATOM 852 C C . ASP A 1 103 ? -8.688 -4.855 -27.461 1.00 42.81 103 ASP A C 1
ATOM 854 O O . ASP A 1 103 ? -9.699 -4.928 -26.716 1.00 42.81 103 ASP A O 1
#

pLDDT: mean 93.59, std 9.64, range [42.81, 98.69]